Protein AF-A0A2S7SRY9-F1 (afdb_monomer_lite)

Organism: NCBI:txid2077091

Radius of gyration: 30.89 Å; chains: 1; bounding box: 44×40×84 Å

pLDDT: mean 73.99, std 14.42, range [52.66, 94.88]

Structure (mmCIF, N/CA/C/O backbone):
data_AF-A0A2S7SRY9-F1
#
_entry.id   AF-A0A2S7SRY9-F1
#
loop_
_atom_site.group_PDB
_atom_site.id
_atom_site.type_symbol
_atom_site.label_atom_id
_atom_site.label_alt_id
_atom_site.label_comp_id
_atom_site.label_asym_id
_atom_site.label_entity_id
_atom_site.label_seq_id
_atom_site.pdbx_PDB_ins_code
_atom_site.Cartn_x
_atom_site.Cartn_y
_atom_site.Cartn_z
_atom_site.occupancy
_atom_site.B_iso_or_equiv
_atom_site.auth_seq_id
_atom_site.auth_comp_id
_atom_site.auth_asym_id
_atom_site.auth_atom_id
_atom_site.pdbx_PDB_model_num
ATOM 1 N N . MET A 1 1 ? 6.804 -19.502 -47.685 1.00 82.88 1 MET A N 1
ATOM 2 C CA . MET A 1 1 ? 6.368 -18.183 -48.184 1.00 82.88 1 MET A CA 1
ATOM 3 C C . MET A 1 1 ? 5.371 -17.619 -47.194 1.00 82.88 1 MET A C 1
ATOM 5 O O . MET A 1 1 ? 4.563 -18.390 -46.681 1.00 82.88 1 MET A O 1
ATOM 9 N N . LYS A 1 2 ? 5.408 -16.308 -46.934 1.00 87.31 2 LYS A N 1
ATOM 10 C CA . LYS A 1 2 ? 4.458 -15.647 -46.032 1.00 87.31 2 LYS A CA 1
ATOM 11 C C . LYS A 1 2 ? 3.647 -14.586 -46.756 1.00 87.31 2 LYS A C 1
ATOM 13 O O . LYS A 1 2 ? 4.175 -13.801 -47.546 1.00 87.31 2 LYS A O 1
ATOM 18 N N . MET A 1 3 ? 2.359 -14.571 -46.449 1.00 90.31 3 MET A N 1
ATOM 19 C CA . MET A 1 3 ? 1.390 -13.651 -47.020 1.00 90.31 3 MET A CA 1
ATOM 20 C C . MET A 1 3 ? 1.415 -12.322 -46.259 1.00 90.31 3 MET A C 1
ATOM 22 O O . MET A 1 3 ? 1.459 -12.293 -45.028 1.00 90.31 3 MET A O 1
ATOM 26 N N . CYS A 1 4 ? 1.402 -11.207 -46.987 1.00 91.06 4 CYS A N 1
ATOM 27 C CA . CYS A 1 4 ? 1.361 -9.879 -46.386 1.00 91.06 4 CYS A CA 1
ATOM 28 C C . CYS A 1 4 ? -0.021 -9.570 -45.778 1.00 91.06 4 CYS A C 1
ATOM 30 O O . CYS A 1 4 ? -1.007 -9.623 -46.510 1.00 91.06 4 CYS A O 1
ATOM 32 N N . PRO A 1 5 ? -0.127 -9.145 -44.503 1.00 87.06 5 PRO A N 1
ATOM 33 C CA . PRO A 1 5 ? -1.417 -8.814 -43.893 1.00 87.06 5 PRO A CA 1
ATOM 34 C C . PRO A 1 5 ? -2.034 -7.515 -44.437 1.00 87.06 5 PRO A C 1
ATOM 36 O O . PRO A 1 5 ? -3.233 -7.309 -44.302 1.00 87.06 5 PRO A O 1
ATOM 39 N N . GLY A 1 6 ? -1.231 -6.631 -45.046 1.00 89.50 6 GLY A N 1
ATOM 40 C CA . GLY A 1 6 ? -1.708 -5.350 -45.577 1.00 89.50 6 GLY A CA 1
ATOM 41 C C . GLY A 1 6 ? -2.229 -5.418 -47.014 1.00 89.50 6 GLY A C 1
ATOM 42 O O . GLY A 1 6 ? -3.209 -4.761 -47.339 1.00 89.50 6 GLY A O 1
ATOM 43 N N 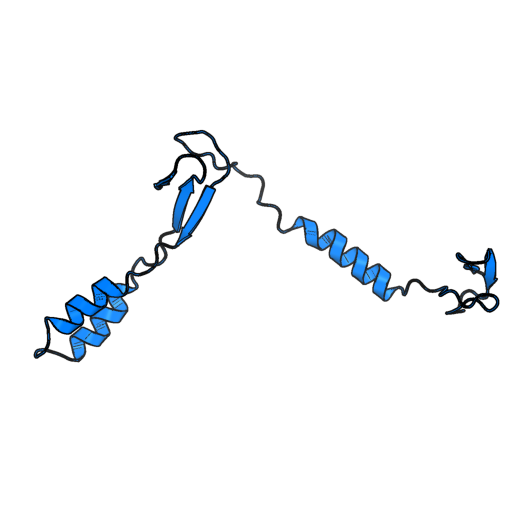. CYS A 1 7 ? -1.574 -6.189 -47.890 1.00 94.19 7 CYS A N 1
ATOM 44 C CA . CYS A 1 7 ? -1.910 -6.243 -49.323 1.00 94.19 7 CYS A CA 1
ATOM 45 C C . CYS A 1 7 ? -2.051 -7.659 -49.890 1.00 94.19 7 CYS A C 1
ATOM 47 O O . CYS A 1 7 ? -2.166 -7.816 -51.101 1.00 94.19 7 CYS A O 1
ATOM 49 N N . MET A 1 8 ? -1.999 -8.688 -49.038 1.00 91.56 8 MET A N 1
ATOM 50 C CA . MET A 1 8 ? -2.217 -10.095 -49.395 1.00 91.56 8 MET A CA 1
ATOM 51 C C . MET A 1 8 ? -1.202 -10.715 -50.367 1.00 91.56 8 MET A C 1
ATOM 53 O O . MET A 1 8 ? -1.353 -11.866 -50.756 1.00 91.56 8 MET A O 1
ATOM 57 N N . LYS A 1 9 ? -0.130 -10.003 -50.728 1.00 93.88 9 LYS A N 1
ATOM 58 C CA . LYS A 1 9 ? 0.905 -10.527 -51.625 1.00 93.88 9 LYS A CA 1
ATOM 59 C C . LYS A 1 9 ? 1.853 -11.499 -50.926 1.00 93.88 9 LYS A C 1
ATOM 61 O O . LYS A 1 9 ? 2.284 -11.250 -49.794 1.00 93.88 9 LYS A O 1
ATOM 66 N N . ASP A 1 10 ? 2.265 -12.530 -51.653 1.00 94.38 10 ASP A N 1
ATOM 67 C CA . ASP A 1 10 ? 3.284 -13.472 -51.204 1.00 94.38 10 ASP A CA 1
ATOM 68 C C . ASP A 1 10 ? 4.673 -12.839 -51.166 1.00 94.38 10 ASP A C 1
ATOM 70 O O . ASP A 1 10 ? 5.097 -12.111 -52.069 1.00 94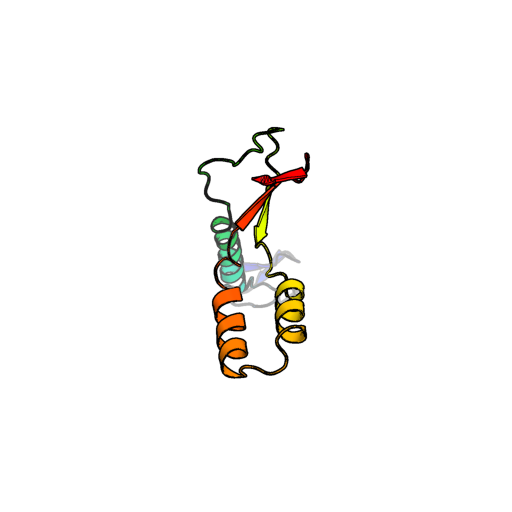.38 10 ASP A O 1
ATOM 74 N N . ASN A 1 11 ? 5.389 -13.116 -50.082 1.00 91.62 11 ASN A N 1
ATOM 75 C CA . ASN A 1 11 ? 6.758 -12.681 -49.860 1.00 91.62 11 ASN A CA 1
ATOM 76 C C . ASN A 1 11 ? 7.610 -13.853 -49.348 1.00 91.62 11 ASN A C 1
ATOM 78 O O . ASN A 1 11 ? 7.100 -14.849 -48.821 1.00 91.62 11 ASN A O 1
ATOM 82 N N . ALA A 1 12 ? 8.931 -13.730 -49.493 1.00 89.62 12 ALA A N 1
ATOM 83 C CA . ALA A 1 12 ? 9.875 -14.694 -48.934 1.00 89.62 12 ALA A CA 1
ATOM 84 C C . ALA A 1 12 ? 9.714 -14.796 -47.406 1.00 89.62 12 ALA A C 1
ATOM 86 O O . ALA A 1 12 ? 9.443 -13.794 -46.741 1.00 89.62 12 ALA A O 1
ATOM 87 N N . ASP A 1 13 ? 9.930 -15.983 -46.832 1.00 84.12 13 ASP A N 1
ATOM 88 C CA . ASP A 1 13 ? 9.779 -16.205 -45.382 1.00 84.12 13 ASP A CA 1
ATOM 89 C C . ASP A 1 13 ? 10.704 -15.304 -44.550 1.00 84.12 13 ASP A C 1
ATOM 91 O O . ASP A 1 13 ? 10.324 -14.812 -43.486 1.00 84.12 13 ASP A O 1
ATOM 95 N N . SER A 1 14 ? 11.884 -14.992 -45.091 1.00 82.75 14 SER A N 1
ATOM 96 C CA . SER A 1 14 ? 12.881 -14.101 -44.493 1.00 82.75 14 SER A CA 1
ATOM 97 C C . SER A 1 14 ? 12.629 -12.604 -44.727 1.00 82.75 14 SER A C 1
ATOM 99 O O . SER A 1 14 ? 13.345 -11.774 -44.164 1.00 82.75 14 SER A O 1
ATOM 101 N N . ALA A 1 15 ? 11.635 -12.216 -45.538 1.00 86.25 15 ALA A N 1
ATOM 102 C CA . ALA A 1 15 ? 11.381 -10.809 -45.849 1.00 86.25 15 ALA A CA 1
ATOM 103 C C . ALA A 1 15 ? 10.910 -10.045 -44.600 1.00 86.25 15 ALA A C 1
ATOM 105 O O . ALA A 1 15 ? 9.923 -10.420 -43.971 1.00 86.25 15 ALA A O 1
ATOM 106 N N . LYS A 1 16 ? 11.590 -8.953 -44.236 1.00 87.94 16 LYS A N 1
ATOM 107 C CA . LYS A 1 16 ? 11.181 -8.098 -43.102 1.00 87.94 16 LYS A CA 1
ATOM 108 C C . LYS A 1 16 ? 10.014 -7.172 -43.451 1.00 87.94 16 LYS A C 1
ATOM 110 O O . LYS A 1 16 ? 9.186 -6.877 -42.597 1.00 87.94 16 LYS A O 1
ATOM 115 N N . PHE A 1 17 ? 9.915 -6.778 -44.719 1.00 91.81 17 PHE A N 1
ATOM 116 C CA . PHE A 1 17 ? 8.875 -5.900 -45.251 1.00 91.81 17 PHE A CA 1
ATOM 117 C C . PHE A 1 17 ? 8.303 -6.467 -46.550 1.00 91.81 17 PHE A C 1
ATOM 119 O O . PHE A 1 17 ? 8.986 -7.193 -47.276 1.00 91.81 17 PHE A O 1
ATOM 126 N N . CYS A 1 18 ? 7.051 -6.127 -46.845 1.00 93.56 18 CYS A N 1
ATOM 127 C CA . CYS A 1 18 ? 6.386 -6.508 -48.079 1.00 93.56 18 CYS A CA 1
ATOM 128 C C . CYS A 1 18 ? 6.987 -5.761 -49.271 1.00 93.56 18 CYS A C 1
ATOM 130 O O . CYS A 1 18 ? 7.018 -4.531 -49.278 1.00 93.56 18 CYS A O 1
ATOM 132 N N . ASN A 1 19 ? 7.362 -6.491 -50.321 1.00 92.81 19 ASN A N 1
ATOM 133 C CA . ASN A 1 19 ? 7.938 -5.913 -51.539 1.00 92.81 19 ASN A CA 1
ATOM 134 C C . ASN A 1 19 ? 6.952 -5.085 -52.388 1.00 92.81 19 ASN A C 1
ATOM 136 O O . ASN A 1 19 ? 7.352 -4.529 -53.405 1.00 92.81 19 ASN A O 1
ATOM 140 N N . SER A 1 20 ? 5.670 -5.038 -52.013 1.00 93.81 20 SER A N 1
ATOM 141 C CA . SER A 1 20 ? 4.619 -4.393 -52.808 1.00 93.81 20 SER A CA 1
ATOM 142 C C . SER A 1 20 ? 3.925 -3.241 -52.103 1.00 93.81 20 SER A C 1
ATOM 144 O O . SER A 1 20 ? 3.544 -2.290 -52.770 1.00 93.81 20 SER A O 1
ATOM 146 N N . CYS A 1 21 ? 3.726 -3.322 -50.786 1.00 94.88 21 CYS A N 1
ATOM 147 C CA . CYS A 1 21 ? 3.078 -2.252 -50.019 1.00 94.88 21 CYS A CA 1
ATOM 148 C C . CYS A 1 21 ? 3.927 -1.723 -48.856 1.00 94.88 21 CYS A C 1
ATOM 150 O O . CYS A 1 21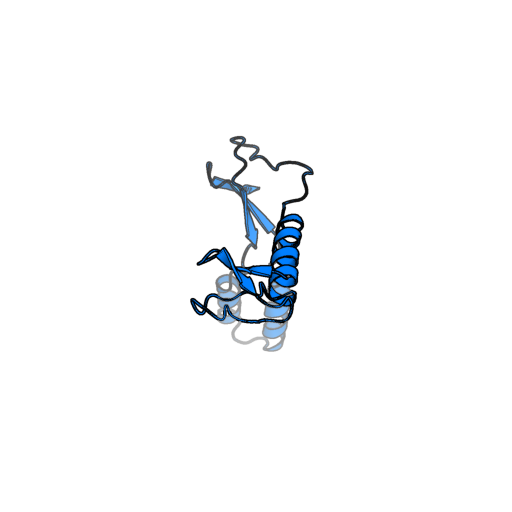 ? 3.499 -0.799 -48.175 1.00 94.88 21 CYS A O 1
ATOM 152 N N . GLY A 1 22 ? 5.095 -2.316 -48.585 1.00 90.44 22 GLY A N 1
ATOM 153 C CA . GLY A 1 22 ? 5.984 -1.882 -47.505 1.00 90.44 22 GLY A CA 1
ATOM 154 C C . GLY A 1 22 ? 5.563 -2.286 -46.086 1.00 90.44 22 GLY A C 1
ATOM 155 O O . GLY A 1 22 ? 6.293 -1.986 -45.147 1.00 90.44 22 GLY A O 1
ATOM 156 N N . ALA A 1 23 ? 4.438 -2.989 -45.896 1.00 90.50 23 ALA A N 1
ATOM 157 C CA . ALA A 1 23 ? 4.014 -3.448 -44.569 1.00 90.50 23 ALA A CA 1
ATOM 158 C C . ALA A 1 23 ? 5.061 -4.372 -43.917 1.00 90.50 23 ALA A C 1
ATOM 160 O O . ALA A 1 23 ? 5.646 -5.223 -44.591 1.00 90.50 23 ALA A O 1
ATOM 161 N N . GLY A 1 24 ? 5.278 -4.226 -42.607 1.00 88.88 24 GLY A N 1
ATOM 162 C CA . GLY A 1 24 ? 6.149 -5.114 -41.832 1.00 88.88 24 GLY A CA 1
ATOM 163 C C . GLY A 1 24 ? 5.610 -6.546 -41.818 1.00 88.88 24 GLY A C 1
ATOM 164 O O . GLY A 1 24 ? 4.443 -6.768 -41.505 1.00 88.88 24 GLY A O 1
ATOM 165 N N . LEU A 1 25 ? 6.450 -7.517 -42.180 1.00 85.94 25 LEU A N 1
ATOM 166 C CA . LEU A 1 25 ? 6.100 -8.944 -42.268 1.00 85.94 25 LEU A CA 1
ATOM 167 C C . LEU A 1 25 ? 6.706 -9.784 -41.142 1.00 85.94 25 LEU A C 1
ATOM 169 O O . LEU A 1 25 ? 6.613 -11.014 -41.152 1.00 85.94 25 LEU A O 1
ATOM 173 N N . THR A 1 26 ? 7.393 -9.144 -40.208 1.00 78.19 26 THR A N 1
ATOM 174 C CA . THR A 1 26 ? 7.923 -9.774 -39.007 1.00 78.19 26 THR A CA 1
ATOM 175 C C . THR A 1 26 ? 7.196 -9.167 -37.822 1.00 78.19 26 THR A C 1
ATOM 177 O O . THR A 1 26 ? 7.393 -7.999 -37.502 1.00 78.19 26 THR A O 1
ATOM 180 N N . VAL A 1 27 ? 6.358 -9.961 -37.159 1.00 65.44 27 VAL A N 1
ATOM 181 C CA . VAL A 1 27 ? 6.259 -9.811 -35.710 1.00 65.44 27 VAL A CA 1
ATOM 182 C C . VAL A 1 27 ? 7.601 -10.304 -35.191 1.00 65.44 27 VAL A C 1
ATOM 184 O O . VAL A 1 27 ? 7.939 -11.468 -35.377 1.00 65.44 27 VAL A O 1
ATOM 187 N N . ASP A 1 28 ? 8.440 -9.399 -34.695 1.00 68.50 28 ASP A N 1
ATOM 188 C CA . ASP A 1 28 ? 9.747 -9.781 -34.174 1.00 68.50 28 ASP A CA 1
ATOM 189 C C . ASP A 1 28 ? 9.541 -10.854 -33.098 1.00 68.50 28 ASP A C 1
ATOM 191 O O . ASP A 1 28 ? 8.822 -10.628 -32.124 1.00 68.50 28 ASP A O 1
ATOM 195 N N . ASP A 1 29 ? 10.168 -12.022 -33.241 1.00 65.81 29 ASP A N 1
ATOM 196 C CA . ASP A 1 29 ? 10.036 -13.130 -32.279 1.00 65.81 29 ASP A CA 1
ATOM 197 C C . ASP A 1 29 ? 10.386 -12.689 -30.844 1.00 65.81 29 ASP A C 1
ATOM 199 O O . ASP A 1 29 ? 9.875 -13.213 -29.853 1.00 65.81 29 ASP A O 1
ATOM 203 N N . LYS A 1 30 ? 11.220 -11.647 -30.736 1.00 65.75 30 LYS A N 1
ATOM 204 C CA . LYS A 1 30 ? 11.555 -10.959 -29.486 1.00 65.75 30 LYS A CA 1
ATOM 205 C C . LYS A 1 30 ? 10.379 -10.169 -28.904 1.00 65.75 30 LYS A C 1
ATOM 207 O O . LYS A 1 30 ? 10.191 -10.199 -27.691 1.00 65.75 30 LYS A O 1
ATOM 212 N N . GLU A 1 31 ? 9.583 -9.501 -29.736 1.00 68.62 31 GLU A N 1
ATOM 213 C CA . GLU A 1 31 ? 8.372 -8.774 -29.331 1.00 68.62 31 GLU A CA 1
ATOM 214 C C . GLU A 1 31 ? 7.269 -9.762 -28.917 1.00 68.62 31 GLU A C 1
ATOM 216 O O . GLU A 1 31 ? 6.642 -9.589 -27.871 1.00 68.62 31 GLU A O 1
ATOM 221 N N . ALA A 1 32 ? 7.115 -10.875 -29.646 1.00 67.56 32 ALA A N 1
ATOM 222 C CA . ALA A 1 32 ? 6.209 -11.964 -29.267 1.00 67.56 32 ALA A CA 1
ATOM 223 C C . ALA A 1 32 ? 6.601 -12.609 -27.919 1.00 67.56 32 ALA A C 1
ATOM 225 O O . ALA A 1 32 ? 5.737 -12.884 -27.080 1.00 67.56 32 ALA A O 1
ATOM 226 N N . ALA A 1 33 ? 7.902 -12.792 -27.663 1.00 68.56 33 ALA A N 1
ATOM 227 C CA . ALA A 1 33 ? 8.411 -13.253 -26.370 1.00 68.56 33 ALA A CA 1
ATOM 228 C C . ALA A 1 33 ? 8.198 -12.218 -25.245 1.00 68.56 33 ALA A C 1
ATOM 230 O O . ALA A 1 33 ? 7.872 -12.588 -24.113 1.00 68.56 33 ALA A O 1
ATOM 231 N N . ARG A 1 34 ? 8.325 -10.918 -25.546 1.00 71.19 34 ARG A N 1
ATOM 232 C CA . ARG A 1 34 ? 8.063 -9.827 -24.592 1.00 71.19 34 ARG A CA 1
ATOM 233 C C . ARG A 1 34 ? 6.585 -9.758 -24.198 1.00 71.19 34 ARG A C 1
ATOM 235 O O . ARG A 1 34 ? 6.290 -9.607 -23.015 1.00 71.19 34 ARG A O 1
ATOM 242 N N . LEU A 1 35 ? 5.675 -9.932 -25.159 1.00 68.88 35 LEU A N 1
ATOM 243 C CA . LEU A 1 35 ? 4.228 -9.960 -24.919 1.00 68.88 35 LEU A CA 1
ATOM 244 C C . LEU A 1 35 ? 3.795 -11.189 -24.105 1.00 68.88 35 LEU A C 1
ATOM 246 O O . LEU A 1 35 ? 2.987 -11.042 -23.190 1.00 68.88 35 LEU A O 1
ATOM 250 N N . LYS A 1 36 ? 4.386 -12.371 -24.342 1.00 69.50 36 LYS A N 1
ATOM 251 C CA . LYS A 1 36 ? 4.163 -13.548 -23.477 1.00 69.50 36 LYS A CA 1
ATOM 252 C C . LYS A 1 36 ? 4.583 -13.288 -22.028 1.00 69.50 36 LYS A C 1
ATOM 254 O O . LYS A 1 36 ? 3.824 -13.583 -21.113 1.00 69.50 36 LYS A O 1
ATOM 259 N N . LYS A 1 37 ? 5.736 -12.645 -21.812 1.00 69.12 37 LYS A N 1
ATOM 260 C CA . LYS A 1 37 ? 6.231 -12.318 -20.463 1.00 69.12 37 LYS A CA 1
ATOM 261 C C . LYS A 1 37 ? 5.279 -11.407 -19.668 1.00 69.12 37 LYS A C 1
ATOM 263 O O . LYS A 1 37 ? 5.190 -11.534 -18.452 1.00 69.12 37 LYS A O 1
ATOM 268 N N . TRP A 1 38 ? 4.569 -10.490 -20.328 1.00 64.06 38 TRP A N 1
ATOM 269 C CA . TRP A 1 38 ? 3.596 -9.599 -19.674 1.00 64.06 38 TRP A CA 1
ATOM 270 C C . TRP A 1 38 ? 2.256 -10.286 -19.384 1.00 64.06 38 TRP A C 1
ATOM 272 O O . TRP A 1 38 ? 1.565 -9.890 -18.446 1.00 64.06 38 TRP A O 1
ATOM 282 N N . ALA A 1 39 ? 1.898 -11.312 -20.162 1.00 66.06 39 ALA A N 1
ATOM 283 C CA . ALA A 1 39 ? 0.731 -12.144 -19.885 1.00 66.06 39 ALA A CA 1
ATOM 284 C C . ALA A 1 39 ? 0.925 -12.973 -18.602 1.00 66.06 39 ALA A C 1
ATOM 286 O O . ALA A 1 39 ? -0.003 -13.058 -17.800 1.00 66.06 39 ALA A O 1
ATOM 287 N N . ASP A 1 40 ? 2.136 -13.492 -18.365 1.00 64.56 40 ASP A N 1
ATOM 288 C CA . ASP A 1 40 ? 2.478 -14.209 -17.127 1.00 64.56 40 ASP A CA 1
ATOM 289 C C . ASP A 1 40 ? 2.619 -13.277 -15.907 1.00 64.56 40 ASP A C 1
ATOM 291 O O . ASP A 1 40 ? 2.179 -13.621 -14.812 1.00 64.56 40 ASP A O 1
ATOM 295 N N . TYR A 1 41 ? 3.156 -12.062 -16.084 1.00 62.25 41 TYR A N 1
ATOM 296 C CA . TYR A 1 41 ? 3.376 -11.097 -14.989 1.00 62.25 41 TYR A CA 1
ATOM 297 C C . TYR A 1 41 ? 2.099 -10.734 -14.205 1.00 62.25 41 TYR A C 1
ATOM 299 O O . TYR A 1 41 ? 2.161 -10.421 -13.019 1.00 62.25 41 TYR A O 1
ATOM 307 N N . LYS A 1 42 ? 0.915 -10.808 -14.824 1.00 56.84 42 LYS A N 1
ATOM 308 C CA . LYS A 1 42 ? -0.347 -10.401 -14.185 1.00 56.84 42 LYS A CA 1
ATOM 309 C C . LYS A 1 42 ? -0.881 -11.382 -13.127 1.00 56.84 42 LYS A C 1
ATOM 311 O O . LYS A 1 42 ? -1.920 -11.093 -12.535 1.00 56.84 42 LYS A O 1
ATOM 316 N N . ASN A 1 43 ? -0.225 -12.524 -12.909 1.00 57.91 43 ASN A N 1
ATOM 317 C CA . ASN A 1 43 ? -0.735 -13.597 -12.048 1.00 57.91 43 ASN A CA 1
ATOM 318 C C . ASN A 1 43 ? -0.144 -13.615 -10.623 1.00 57.91 43 ASN A C 1
ATOM 320 O O . ASN A 1 43 ? -0.722 -14.246 -9.745 1.00 57.91 43 ASN A O 1
ATOM 324 N N . GLU A 1 44 ? 0.966 -12.914 -10.361 1.00 57.38 44 GLU A N 1
ATOM 325 C CA . GLU A 1 44 ? 1.676 -13.009 -9.067 1.00 57.38 44 GLU A CA 1
ATOM 326 C C . GLU A 1 44 ? 1.322 -11.880 -8.077 1.00 57.38 44 GLU A C 1
ATOM 328 O O . GLU A 1 44 ? 1.421 -12.060 -6.867 1.00 57.38 44 GLU A O 1
ATOM 333 N N . ASP A 1 45 ? 0.803 -10.750 -8.576 1.00 57.31 45 ASP A N 1
ATOM 334 C CA . ASP A 1 45 ? 0.315 -9.618 -7.766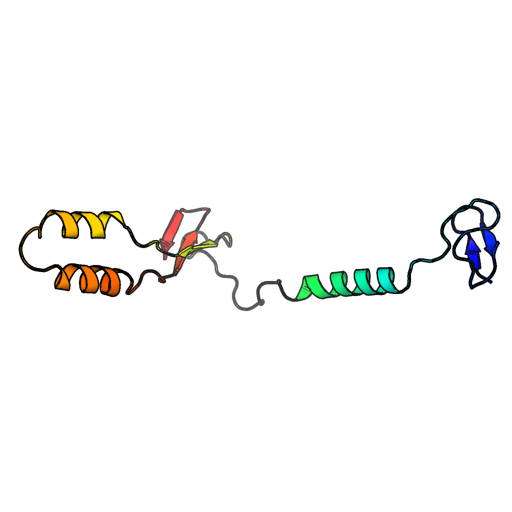 1.00 57.31 45 ASP A CA 1
ATOM 335 C C . ASP A 1 45 ? -1.175 -9.741 -7.373 1.00 57.31 45 ASP A C 1
ATOM 337 O O . ASP A 1 45 ? -1.788 -8.788 -6.879 1.00 57.31 45 ASP A O 1
ATOM 341 N N . GLN A 1 46 ? -1.800 -10.906 -7.585 1.00 55.75 46 GLN A N 1
ATOM 342 C CA . GLN A 1 46 ? -3.145 -11.155 -7.069 1.00 55.75 46 GLN A CA 1
ATOM 343 C C . GLN A 1 46 ? -3.063 -11.486 -5.569 1.00 55.75 46 GLN A C 1
ATOM 345 O O . GLN A 1 46 ? -2.335 -12.404 -5.186 1.00 55.75 46 GLN A O 1
ATOM 350 N N . PRO A 1 47 ? -3.791 -10.765 -4.692 1.00 55.47 47 PRO A N 1
ATOM 351 C CA . PRO A 1 47 ? -3.793 -11.046 -3.263 1.00 55.47 47 PRO A CA 1
ATOM 352 C C . PRO A 1 47 ? -4.200 -12.502 -3.038 1.00 55.47 47 PRO A C 1
ATOM 354 O O . PRO A 1 47 ? -5.279 -12.923 -3.452 1.00 55.47 47 PRO A O 1
ATOM 357 N N . VAL A 1 48 ? -3.308 -13.261 -2.397 1.00 57.12 48 VAL A N 1
ATOM 358 C CA . VAL A 1 48 ? -3.471 -14.685 -2.096 1.00 57.12 48 VAL A CA 1
ATOM 359 C C . VAL A 1 48 ? -4.860 -14.905 -1.497 1.00 57.12 48 VAL A C 1
ATOM 361 O O . VAL A 1 48 ? -5.178 -14.366 -0.435 1.00 57.12 48 VAL A O 1
ATOM 364 N N . VAL A 1 49 ? -5.708 -15.649 -2.211 1.00 56.00 49 VAL A N 1
ATOM 365 C CA . VAL A 1 49 ? -7.089 -15.959 -1.824 1.00 56.00 49 VAL A CA 1
ATOM 366 C C . VAL A 1 49 ? -7.054 -16.816 -0.559 1.00 56.00 49 VAL A C 1
ATOM 368 O O . VAL A 1 49 ? -7.010 -18.041 -0.596 1.00 56.00 49 VAL A O 1
ATOM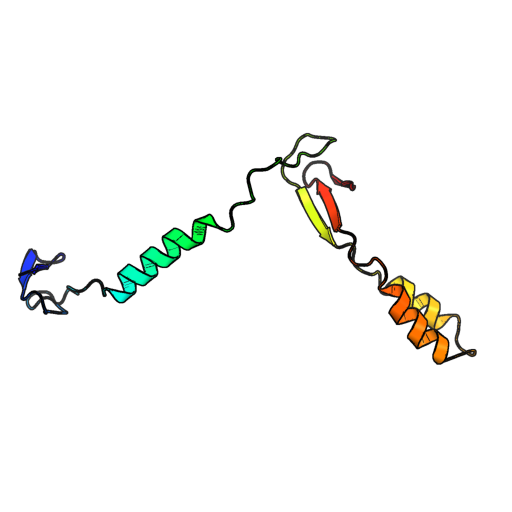 371 N N . GLY A 1 50 ? -7.007 -16.152 0.590 1.00 63.03 50 GLY A N 1
ATOM 372 C CA . GLY A 1 50 ? -6.848 -16.779 1.893 1.00 63.03 50 GLY A CA 1
ATOM 373 C C . GLY A 1 50 ? -7.310 -15.830 2.989 1.00 63.03 50 GLY A C 1
ATOM 374 O O . GLY A 1 50 ? -6.494 -15.198 3.649 1.00 63.03 50 GLY A O 1
ATOM 375 N N . LYS A 1 51 ? -8.636 -15.763 3.169 1.00 59.75 51 LYS A N 1
ATOM 376 C CA . LYS A 1 51 ? -9.420 -14.838 4.016 1.00 59.75 51 LYS A CA 1
ATOM 377 C C . LYS A 1 51 ? -9.509 -13.406 3.483 1.00 59.75 51 LYS A C 1
ATOM 379 O O . LYS A 1 51 ? -8.679 -12.553 3.784 1.00 59.75 51 LYS A O 1
ATOM 384 N N . VAL A 1 52 ? -10.612 -13.129 2.784 1.00 75.62 52 VAL A N 1
ATOM 385 C CA . VAL A 1 52 ? -11.108 -11.764 2.576 1.00 75.62 52 VAL A CA 1
ATOM 386 C C . VAL A 1 52 ? -11.277 -11.115 3.949 1.00 75.62 52 VAL A C 1
ATOM 388 O O . VAL A 1 52 ? -12.039 -11.593 4.791 1.00 75.62 52 VAL A O 1
ATOM 391 N N . VAL A 1 53 ? -10.505 -10.065 4.212 1.00 78.62 53 VAL A N 1
ATOM 392 C CA . VAL A 1 53 ? -10.587 -9.327 5.470 1.00 78.62 53 VAL A CA 1
ATOM 393 C C . VAL A 1 53 ? -11.779 -8.386 5.348 1.00 78.62 53 VAL A C 1
ATOM 395 O O . VAL A 1 53 ? -11.791 -7.509 4.489 1.00 78.62 53 VAL A O 1
ATOM 398 N N . THR A 1 54 ? -12.786 -8.563 6.195 1.00 89.88 54 THR A N 1
ATOM 399 C CA . THR A 1 54 ? -13.967 -7.697 6.230 1.00 89.88 54 THR A CA 1
ATOM 400 C C . THR A 1 54 ? -13.921 -6.792 7.451 1.00 89.88 54 THR A C 1
ATOM 402 O O . THR A 1 54 ? -13.345 -7.116 8.495 1.00 89.88 54 THR A O 1
ATOM 405 N N . CYS A 1 55 ? -14.504 -5.602 7.327 1.00 91.62 55 CYS A N 1
ATOM 406 C CA . CYS A 1 55 ? -14.645 -4.720 8.473 1.00 91.62 55 CYS A CA 1
ATOM 407 C C . CYS A 1 55 ? -15.618 -5.339 9.501 1.00 91.62 55 CYS A C 1
ATOM 409 O O . CYS A 1 55 ? -16.777 -5.560 9.153 1.00 91.62 55 CYS A O 1
ATOM 411 N N . PRO A 1 56 ? -15.239 -5.504 10.783 1.00 89.88 56 PRO A N 1
ATOM 412 C CA . PRO A 1 56 ? -16.120 -6.100 11.796 1.00 89.88 56 PRO A CA 1
ATOM 413 C C . PRO A 1 56 ? -17.342 -5.230 12.135 1.00 89.88 56 PRO A C 1
ATOM 415 O O . PRO A 1 56 ? -18.279 -5.706 12.763 1.00 89.88 56 PRO A O 1
ATOM 418 N N . LYS A 1 57 ? -17.339 -3.949 11.734 1.00 91.62 57 LYS A N 1
ATOM 419 C CA . LYS A 1 57 ? -18.447 -3.016 11.976 1.00 91.62 57 LYS A CA 1
ATOM 420 C C . LYS A 1 57 ? -19.453 -2.950 10.823 1.00 91.62 57 LYS A C 1
ATOM 422 O O . LYS A 1 57 ? -20.629 -2.736 11.072 1.00 91.62 57 LYS A O 1
ATOM 427 N N . CYS A 1 58 ? -18.996 -3.052 9.574 1.00 91.62 58 CYS A N 1
ATOM 428 C CA . CYS A 1 58 ? -19.844 -2.789 8.397 1.00 91.62 58 CYS A CA 1
ATOM 429 C C . CYS A 1 58 ? -19.722 -3.822 7.272 1.00 91.62 58 CYS A C 1
ATOM 431 O O . CYS A 1 58 ? -20.372 -3.670 6.247 1.00 91.62 58 CYS A O 1
ATOM 433 N N . GLY A 1 59 ? -18.868 -4.835 7.416 1.00 88.31 59 GLY A N 1
ATOM 434 C CA . GLY A 1 59 ? -18.684 -5.888 6.417 1.00 88.31 59 GLY A CA 1
ATOM 435 C C . GLY A 1 59 ? -17.915 -5.484 5.156 1.00 88.31 59 GLY A C 1
ATOM 436 O O . GLY A 1 59 ? -17.529 -6.365 4.402 1.00 88.31 59 GLY A O 1
ATOM 437 N N . SER A 1 60 ? -17.628 -4.196 4.925 1.00 88.62 60 SER A N 1
ATOM 438 C CA . SER A 1 60 ? -16.939 -3.754 3.704 1.00 88.62 60 SER A CA 1
ATOM 439 C C . SER A 1 60 ? -15.528 -4.340 3.567 1.00 88.62 60 SER A C 1
ATOM 441 O O . SER A 1 60 ? -14.780 -4.380 4.551 1.00 88.62 60 SER A O 1
ATOM 443 N N . GLU A 1 61 ? -15.132 -4.651 2.334 1.00 87.75 61 GLU A N 1
ATOM 444 C CA . GLU A 1 61 ? -13.798 -5.161 1.968 1.00 87.75 61 GLU A CA 1
ATOM 445 C C . GLU A 1 61 ? -12.765 -4.044 1.725 1.00 87.75 61 GLU A C 1
ATOM 447 O O . GLU A 1 61 ? -11.562 -4.286 1.655 1.00 87.75 61 GLU A O 1
ATOM 452 N N . SER A 1 62 ? -13.206 -2.785 1.642 1.00 83.31 62 SER A N 1
ATOM 453 C CA . SER A 1 62 ? -12.328 -1.628 1.443 1.00 83.31 62 SER A CA 1
ATOM 454 C C . SER A 1 62 ? -11.592 -1.255 2.739 1.00 83.31 62 SER A C 1
ATOM 456 O O . SER A 1 62 ? -12.019 -0.376 3.506 1.00 83.31 62 SER A O 1
ATOM 458 N N . ILE A 1 63 ? -10.486 -1.951 2.997 1.00 88.00 63 ILE A N 1
ATOM 459 C CA . ILE A 1 63 ? -9.626 -1.766 4.167 1.00 88.00 63 ILE A CA 1
ATOM 460 C C . ILE A 1 63 ? -8.310 -1.135 3.728 1.00 88.00 63 ILE A C 1
ATOM 462 O O . ILE A 1 63 ? -7.579 -1.691 2.914 1.00 88.00 63 ILE A O 1
ATOM 466 N N . HIS A 1 64 ? -7.975 0.008 4.320 1.00 88.19 64 HIS A N 1
ATOM 467 C CA . HIS A 1 64 ? -6.685 0.650 4.120 1.00 88.19 64 HIS A CA 1
ATOM 468 C C . HIS A 1 64 ? -5.748 0.301 5.281 1.00 88.19 64 HIS A C 1
ATOM 470 O O . HIS A 1 64 ? -5.999 0.661 6.439 1.00 88.19 64 HIS A O 1
ATOM 476 N N . ALA A 1 65 ? -4.655 -0.397 4.978 1.00 85.38 65 ALA A N 1
ATOM 477 C CA . ALA A 1 65 ? -3.566 -0.619 5.919 1.00 85.38 65 ALA A CA 1
ATOM 478 C C . ALA A 1 65 ? -2.594 0.564 5.852 1.00 85.38 65 ALA A C 1
ATOM 480 O O . ALA A 1 65 ? -2.126 0.934 4.780 1.00 85.38 65 ALA A O 1
ATOM 481 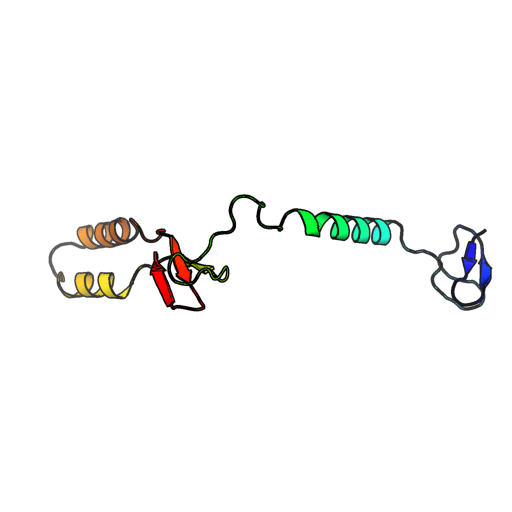N N . TYR A 1 66 ? -2.288 1.176 6.993 1.00 83.12 66 TYR A N 1
ATOM 482 C CA . TYR A 1 66 ? -1.304 2.254 7.064 1.00 83.12 66 TYR A CA 1
ATOM 483 C C . TYR A 1 66 ? -0.368 2.051 8.252 1.00 83.12 66 TYR A C 1
ATOM 485 O O . TYR A 1 66 ? -0.747 1.506 9.295 1.00 83.12 66 TYR A O 1
ATOM 493 N N . LYS A 1 67 ? 0.882 2.490 8.104 1.00 76.25 67 LYS A N 1
ATOM 494 C CA . LYS A 1 67 ? 1.832 2.512 9.217 1.00 76.25 67 LYS A CA 1
ATOM 495 C C . LYS A 1 67 ? 1.532 3.708 10.111 1.00 76.25 67 LYS A C 1
ATOM 497 O O . LYS A 1 67 ? 1.334 4.823 9.629 1.00 76.25 67 LYS A O 1
ATOM 502 N N . LYS A 1 68 ? 1.519 3.497 11.428 1.00 70.12 68 LYS A N 1
ATOM 503 C CA . LYS A 1 68 ? 1.461 4.606 12.384 1.00 70.12 68 LYS A CA 1
ATOM 504 C C . LYS A 1 68 ? 2.800 5.355 12.348 1.00 70.12 68 LYS A C 1
ATOM 506 O O . LYS A 1 68 ? 3.766 4.890 12.940 1.00 70.12 68 LYS A O 1
ATOM 511 N N . GLY A 1 69 ? 2.847 6.504 11.675 1.00 64.81 69 GLY A N 1
ATOM 512 C CA . GLY A 1 69 ? 4.042 7.351 11.631 1.00 64.81 69 GLY A CA 1
ATOM 513 C C . GLY A 1 69 ? 4.528 7.763 13.028 1.00 64.81 69 GLY A C 1
ATOM 514 O O . GLY A 1 69 ? 3.726 7.976 13.944 1.00 64.81 69 GLY A O 1
ATOM 515 N N . TYR A 1 70 ? 5.849 7.868 13.191 1.00 62.25 70 TYR A N 1
ATOM 516 C CA . TYR A 1 70 ? 6.471 8.476 14.366 1.00 62.25 70 TYR A CA 1
ATOM 517 C C . TYR A 1 70 ? 6.098 9.961 14.405 1.00 62.25 70 TYR A C 1
ATOM 519 O O . TYR A 1 70 ? 6.365 10.710 13.467 1.00 62.25 70 TYR A O 1
ATOM 527 N N . SER A 1 71 ? 5.442 10.392 15.483 1.00 64.44 71 SER A N 1
ATOM 528 C CA . SER A 1 71 ? 5.110 11.802 15.675 1.00 64.44 71 SER A CA 1
ATOM 529 C C . SER A 1 71 ? 6.373 12.543 16.096 1.00 64.44 71 SER A C 1
ATOM 531 O O . SER A 1 71 ? 6.637 12.665 17.293 1.00 64.44 71 SER A O 1
ATOM 533 N N . ALA A 1 72 ? 7.123 13.062 15.121 1.00 57.94 72 ALA A N 1
ATOM 534 C CA . ALA A 1 72 ? 8.323 13.873 15.345 1.00 57.94 72 ALA A CA 1
ATOM 535 C C . ALA A 1 72 ? 8.089 15.006 16.369 1.00 57.94 72 ALA A C 1
ATOM 537 O O . ALA A 1 72 ? 8.962 15.301 17.180 1.00 57.94 72 ALA A O 1
ATOM 538 N N . GLY A 1 73 ? 6.865 15.547 16.438 1.00 60.84 73 GLY A N 1
ATOM 539 C CA . GLY A 1 73 ? 6.481 16.570 17.416 1.00 60.84 73 GLY A CA 1
ATOM 540 C C . GLY A 1 73 ? 6.593 16.154 18.892 1.00 60.84 73 GLY A C 1
ATOM 541 O O . GLY A 1 73 ? 6.822 17.012 19.739 1.00 60.84 73 GLY A O 1
ATOM 542 N N . LYS A 1 74 ? 6.500 14.856 19.228 1.00 60.97 74 LYS A N 1
ATOM 543 C CA . LYS A 1 74 ? 6.684 14.389 20.619 1.00 60.97 74 LYS A CA 1
ATOM 544 C C . LYS A 1 74 ? 8.158 14.252 21.011 1.00 60.97 74 LYS A C 1
ATOM 546 O O . LYS A 1 74 ? 8.458 14.274 22.198 1.00 60.97 74 LYS A O 1
ATOM 551 N N . GLY A 1 75 ? 9.060 14.149 20.032 1.00 55.28 75 GLY A N 1
ATOM 552 C CA . GLY A 1 75 ? 10.506 14.158 20.266 1.00 55.28 75 GLY A CA 1
ATOM 553 C C . GLY A 1 75 ? 11.049 15.567 20.514 1.00 55.28 75 GLY A C 1
ATOM 554 O O . GLY A 1 75 ? 11.888 15.759 21.388 1.00 55.28 75 GLY A O 1
ATOM 555 N N . CYS A 1 76 ? 10.522 16.574 19.809 1.00 61.59 76 CYS A N 1
ATOM 556 C CA . CYS A 1 76 ? 11.025 17.947 19.915 1.00 61.59 76 CYS A CA 1
ATOM 557 C C . CYS A 1 76 ? 10.689 18.629 21.252 1.00 61.59 76 CYS A C 1
ATOM 559 O O . CYS A 1 76 ? 11.504 19.398 21.753 1.00 61.59 76 CYS A O 1
ATOM 561 N N . LEU A 1 77 ? 9.540 18.325 21.873 1.00 55.72 77 LEU A N 1
ATOM 562 C CA . LEU A 1 77 ? 9.190 18.908 23.179 1.00 55.72 77 LEU A CA 1
ATOM 563 C C . LEU A 1 77 ? 10.126 18.420 24.300 1.00 55.72 77 LEU A C 1
ATOM 565 O O . LEU A 1 77 ? 10.479 19.187 25.191 1.00 55.72 77 LEU A O 1
ATOM 569 N N . MET A 1 78 ? 10.586 17.168 24.214 1.00 52.66 78 MET A N 1
ATOM 570 C CA . MET A 1 78 ? 11.549 16.601 25.165 1.00 52.66 78 MET A CA 1
ATOM 571 C C . MET A 1 78 ? 12.968 17.148 24.953 1.00 52.66 78 MET A C 1
ATOM 573 O O . MET A 1 78 ? 13.725 17.256 25.912 1.00 52.66 78 MET A O 1
ATOM 577 N N . ALA A 1 79 ? 13.314 17.553 23.725 1.00 56.53 79 ALA A N 1
ATOM 578 C CA . ALA A 1 79 ? 14.590 18.201 23.419 1.00 56.53 79 ALA A CA 1
ATOM 579 C C . ALA A 1 79 ? 14.659 19.660 23.913 1.00 56.53 79 ALA A C 1
ATOM 581 O O . ALA A 1 79 ? 15.739 20.134 24.252 1.00 56.53 79 ALA A O 1
ATOM 582 N N . LEU A 1 80 ? 13.520 20.363 23.981 1.00 56.75 80 LEU A N 1
ATOM 583 C CA . LEU A 1 80 ? 13.471 21.773 24.389 1.00 56.75 80 LEU A CA 1
ATOM 584 C C . LEU A 1 80 ? 13.430 21.966 25.919 1.00 56.75 80 LEU A C 1
ATOM 586 O O . LEU A 1 80 ? 13.921 22.971 26.418 1.00 56.75 80 LEU A O 1
ATOM 590 N N . LEU A 1 81 ? 12.858 21.024 26.679 1.00 57.50 81 LEU A N 1
ATOM 591 C CA . LEU A 1 81 ? 12.701 21.145 28.142 1.00 57.50 81 LEU A CA 1
ATOM 592 C C . LEU A 1 81 ? 13.906 20.641 28.965 1.00 57.50 81 LEU A C 1
ATOM 594 O O . LEU A 1 81 ? 14.001 20.953 30.147 1.00 57.50 81 LEU A O 1
ATOM 598 N N . MET A 1 82 ? 14.838 19.887 28.371 1.00 56.16 82 MET A N 1
ATOM 599 C CA . MET A 1 82 ? 15.988 19.269 29.064 1.00 56.16 82 MET A CA 1
ATOM 600 C C . MET A 1 82 ? 17.327 19.908 28.645 1.00 56.16 82 MET A C 1
ATOM 602 O O . MET A 1 82 ? 18.296 19.221 28.327 1.00 56.16 82 MET A O 1
ATOM 606 N N . LEU A 1 83 ? 17.369 21.241 28.608 1.00 55.38 83 LEU A N 1
ATOM 607 C CA . LEU A 1 83 ? 18.453 22.023 28.002 1.00 55.38 83 LEU A CA 1
ATOM 608 C C . LEU A 1 83 ? 19.740 22.259 28.833 1.00 55.38 83 LEU A C 1
ATOM 610 O O . LEU A 1 83 ? 20.554 23.059 28.376 1.00 55.38 83 LEU A O 1
ATOM 614 N N . PRO A 1 84 ? 20.019 21.580 29.973 1.00 59.47 84 PRO A N 1
ATOM 615 C CA . PRO A 1 84 ? 21.419 21.580 30.425 1.00 59.47 84 PRO A CA 1
ATOM 616 C C . PRO A 1 84 ? 22.090 20.241 30.778 1.00 59.47 84 PRO A C 1
ATOM 618 O O . PRO A 1 84 ? 23.298 20.274 30.987 1.00 59.47 84 PRO A O 1
ATOM 621 N N . PHE A 1 85 ? 21.423 19.074 30.844 1.00 55.38 85 PHE A N 1
ATOM 622 C CA . PHE A 1 85 ? 22.022 17.929 31.578 1.00 55.38 85 PHE A CA 1
ATOM 623 C C . PHE A 1 85 ? 22.499 16.677 30.822 1.00 55.38 85 PHE A C 1
ATOM 625 O O . PHE A 1 85 ? 23.032 15.792 31.476 1.00 55.38 85 PHE A O 1
ATOM 632 N N . SER A 1 86 ? 22.400 16.544 29.495 1.00 55.00 86 SER A N 1
ATOM 633 C CA . SER A 1 86 ? 23.382 15.734 28.735 1.00 55.00 86 SER A CA 1
ATOM 634 C C . SER A 1 86 ? 23.048 15.628 27.250 1.00 55.00 86 SER A C 1
ATOM 636 O O . SER A 1 86 ? 22.004 15.121 26.845 1.00 55.00 86 SER A O 1
ATOM 638 N N . VAL A 1 87 ? 24.041 15.953 26.426 1.00 57.53 87 VAL A N 1
ATOM 639 C CA . VAL A 1 87 ? 24.125 15.567 25.006 1.00 57.53 87 VAL A CA 1
ATOM 640 C C . VAL A 1 87 ? 24.006 14.035 24.832 1.00 57.53 87 VAL A C 1
ATOM 642 O O . VAL A 1 87 ? 23.552 13.549 23.802 1.00 57.53 87 VAL A O 1
ATOM 645 N N . ILE A 1 88 ? 24.334 13.264 25.877 1.00 59.41 88 ILE A N 1
ATOM 646 C CA . ILE A 1 88 ? 24.245 11.797 25.929 1.00 59.41 88 ILE A CA 1
ATOM 647 C C . ILE A 1 88 ? 22.782 11.312 25.897 1.00 59.41 88 ILE A C 1
ATOM 649 O O . ILE A 1 88 ? 22.471 10.384 25.152 1.00 59.41 88 ILE A O 1
ATOM 653 N N . MET A 1 89 ? 21.850 11.955 26.616 1.00 54.09 89 MET A N 1
ATOM 654 C CA . MET A 1 89 ? 20.422 11.582 26.583 1.00 54.09 89 MET A CA 1
ATOM 655 C C . MET A 1 89 ? 19.722 11.949 25.267 1.00 54.09 89 MET A C 1
ATOM 657 O O . MET A 1 89 ? 18.696 11.356 24.930 1.00 54.09 89 MET A O 1
ATOM 661 N N . TRP A 1 90 ? 20.291 12.868 24.481 1.00 57.91 90 TRP A N 1
ATOM 662 C CA . TRP A 1 90 ? 19.766 13.235 23.164 1.00 57.91 90 TRP A CA 1
ATOM 663 C C . TRP A 1 90 ? 19.916 12.096 22.141 1.00 57.91 90 TRP A C 1
ATOM 665 O O . TRP A 1 90 ? 18.975 11.787 21.408 1.00 57.91 90 TRP A O 1
ATOM 675 N N . VAL A 1 91 ? 21.059 11.400 22.156 1.00 61.81 91 VAL A N 1
ATOM 676 C CA . VAL A 1 91 ? 21.317 10.243 21.278 1.00 61.81 91 VAL A CA 1
ATOM 677 C C . VAL A 1 91 ? 20.417 9.060 21.648 1.00 61.81 91 VAL A C 1
ATOM 679 O O . VAL A 1 91 ? 19.811 8.439 20.772 1.00 61.81 91 VAL A O 1
ATOM 682 N N . PHE A 1 92 ? 20.259 8.775 22.944 1.00 61.97 92 PHE A N 1
ATOM 683 C CA . PHE A 1 92 ? 19.385 7.689 23.397 1.00 61.97 92 PHE A CA 1
ATOM 684 C C . PHE A 1 92 ? 17.900 7.978 23.141 1.00 61.97 92 PHE A C 1
ATOM 686 O O . PHE A 1 92 ? 17.173 7.081 22.708 1.00 61.97 92 PHE A O 1
ATOM 693 N N . GLY A 1 93 ? 17.444 9.220 23.329 1.00 61.09 93 GLY A N 1
ATOM 694 C CA . GLY A 1 93 ? 16.053 9.608 23.079 1.00 61.09 93 GLY A CA 1
ATOM 695 C C . GLY A 1 93 ? 15.605 9.387 21.628 1.00 61.09 93 GLY A C 1
ATOM 696 O O . GLY A 1 93 ? 14.479 8.942 21.394 1.00 61.09 93 GLY A O 1
ATOM 697 N N . LEU A 1 94 ? 16.493 9.618 20.653 1.00 60.47 94 LEU A N 1
ATOM 698 C CA . LEU A 1 94 ? 16.208 9.370 19.236 1.00 60.47 94 LEU A CA 1
ATOM 699 C C . LEU A 1 94 ? 16.090 7.867 18.928 1.00 60.47 94 LEU A C 1
ATOM 701 O O . LEU A 1 94 ? 15.169 7.448 18.224 1.00 60.47 94 LEU A O 1
ATOM 705 N N . LEU A 1 95 ? 16.995 7.054 19.480 1.00 61.22 95 LEU A N 1
ATOM 706 C CA . LEU A 1 95 ? 17.037 5.612 19.219 1.00 61.22 95 LEU A CA 1
ATOM 707 C C . LEU A 1 95 ? 15.853 4.874 19.861 1.00 61.22 95 LEU A C 1
ATOM 709 O O . LEU A 1 95 ? 15.225 4.038 19.210 1.00 61.22 95 LEU A O 1
ATOM 713 N N . PHE A 1 96 ? 15.479 5.220 21.097 1.00 60.12 96 PHE A N 1
ATOM 714 C CA . PHE A 1 96 ? 14.311 4.618 21.754 1.00 60.12 96 PHE A CA 1
ATOM 715 C C . PHE A 1 96 ? 12.974 5.117 21.185 1.00 60.12 96 PHE A C 1
ATOM 717 O O . PHE A 1 96 ? 11.984 4.384 21.223 1.00 60.12 96 PHE A O 1
ATOM 724 N N . GLY A 1 97 ? 12.926 6.314 20.592 1.00 56.59 97 GLY A N 1
ATOM 725 C CA . GLY A 1 97 ? 11.721 6.840 19.940 1.00 56.59 97 GLY A CA 1
ATOM 726 C C . GLY A 1 97 ? 11.255 6.024 18.724 1.00 56.59 97 GLY A C 1
ATOM 727 O O . GLY A 1 97 ? 10.063 6.010 18.408 1.00 56.59 97 GLY A O 1
ATOM 728 N N . ALA A 1 98 ? 12.165 5.297 18.067 1.00 58.09 98 ALA A N 1
ATOM 729 C CA . ALA A 1 98 ? 11.854 4.459 16.906 1.00 58.09 98 ALA A CA 1
ATOM 730 C C . ALA A 1 98 ? 11.207 3.107 17.272 1.00 58.09 98 ALA A C 1
ATOM 732 O O . ALA A 1 98 ? 10.655 2.421 16.399 1.00 58.09 98 ALA A O 1
ATOM 733 N N . VAL A 1 99 ? 11.225 2.719 18.552 1.00 61.53 99 VAL A N 1
ATOM 734 C CA . VAL A 1 99 ? 10.670 1.443 19.016 1.00 61.53 99 VAL A CA 1
ATOM 735 C C . VAL A 1 99 ? 9.140 1.483 18.910 1.00 61.53 99 VAL A C 1
ATOM 737 O O . VAL A 1 99 ? 8.434 2.059 19.733 1.00 61.53 99 VAL A O 1
ATOM 740 N N . GLY A 1 100 ? 8.602 0.861 17.856 1.00 61.69 100 GLY A N 1
ATOM 741 C CA . GLY A 1 100 ? 7.157 0.707 17.640 1.00 61.69 100 GLY A CA 1
ATOM 742 C C . GLY A 1 100 ? 6.542 1.565 16.528 1.00 61.69 100 GLY A C 1
ATOM 743 O O . GLY A 1 100 ? 5.329 1.480 16.320 1.00 61.69 100 GLY A O 1
ATOM 744 N N . ALA A 1 101 ? 7.342 2.315 15.760 1.00 61.22 101 ALA A N 1
ATOM 745 C CA . ALA A 1 101 ? 6.880 3.073 14.582 1.00 61.22 101 ALA A CA 1
ATOM 746 C C . ALA A 1 101 ? 6.365 2.182 13.424 1.00 61.22 101 ALA A C 1
ATOM 748 O O . ALA A 1 101 ? 5.775 2.662 12.461 1.00 61.22 101 ALA A O 1
ATOM 749 N N . ASN A 1 102 ? 6.550 0.863 13.526 1.00 63.91 102 ASN A N 1
ATOM 750 C CA . ASN A 1 102 ? 6.143 -0.109 12.511 1.00 63.91 102 ASN A CA 1
ATOM 751 C C . ASN A 1 102 ? 4.809 -0.815 12.801 1.00 63.91 102 ASN A C 1
ATOM 753 O O . ASN A 1 102 ? 4.468 -1.765 12.099 1.00 63.91 102 ASN A O 1
ATOM 757 N N . LYS A 1 103 ? 4.024 -0.378 13.798 1.00 73.25 103 LYS A N 1
ATOM 758 C CA . LYS A 1 103 ? 2.691 -0.966 14.017 1.00 73.25 103 LYS A CA 1
ATOM 759 C C . LYS A 1 103 ? 1.763 -0.599 12.851 1.00 73.25 103 LYS A C 1
ATOM 761 O O . LYS A 1 103 ? 1.424 0.573 12.660 1.00 73.25 103 LYS A O 1
ATOM 766 N N . ILE A 1 104 ? 1.367 -1.612 12.084 1.00 81.00 104 ILE A N 1
ATOM 767 C CA . ILE A 1 104 ? 0.370 -1.506 11.017 1.00 81.00 104 ILE A CA 1
ATOM 768 C C . ILE A 1 104 ? -1.000 -1.365 11.680 1.00 81.00 104 ILE A C 1
ATOM 770 O O . ILE A 1 104 ? -1.377 -2.197 12.505 1.00 81.00 104 ILE A O 1
ATOM 774 N N . LYS A 1 105 ? -1.734 -0.310 11.333 1.00 85.50 105 LYS A N 1
ATOM 775 C CA . LYS A 1 105 ? -3.141 -0.139 11.701 1.00 85.50 105 LYS A CA 1
ATOM 776 C C . LYS A 1 105 ? -4.007 -0.359 10.473 1.00 85.50 105 LYS A C 1
ATOM 778 O O . LYS A 1 105 ? -3.631 0.054 9.372 1.00 85.50 105 LYS A O 1
ATOM 783 N N . ARG A 1 106 ? -5.172 -0.976 10.657 1.00 87.94 106 ARG A N 1
ATOM 784 C CA . ARG A 1 106 ? -6.179 -1.090 9.600 1.00 87.94 106 ARG A CA 1
ATOM 785 C C . ARG A 1 106 ? -7.290 -0.092 9.869 1.00 87.94 106 ARG A C 1
ATOM 787 O O . ARG A 1 106 ? -7.757 0.042 10.999 1.00 87.94 106 ARG A O 1
ATOM 794 N N . LYS A 1 107 ? -7.705 0.622 8.827 1.00 92.25 107 LYS A N 1
ATOM 795 C CA . LYS A 1 107 ? -8.872 1.503 8.853 1.00 92.25 107 LYS A CA 1
ATOM 796 C C . LYS A 1 107 ? -9.833 1.088 7.753 1.00 92.25 107 LYS A C 1
ATOM 798 O O . LYS A 1 107 ? -9.429 0.891 6.611 1.00 92.25 107 LYS A O 1
ATOM 803 N N . CYS A 1 108 ? -11.108 0.982 8.090 1.00 93.31 108 CYS A N 1
ATOM 804 C CA . CYS A 1 108 ? -12.163 0.836 7.101 1.00 93.31 108 CYS A CA 1
ATOM 805 C C . CYS A 1 108 ? -12.444 2.189 6.430 1.00 93.31 108 CYS A C 1
ATOM 807 O O . CYS A 1 108 ? -12.671 3.182 7.127 1.00 93.31 108 CYS A O 1
ATOM 809 N N . LEU A 1 109 ? -12.456 2.225 5.095 1.00 91.38 109 LEU A N 1
ATOM 810 C CA . LEU A 1 109 ? -12.745 3.442 4.325 1.00 91.38 109 LEU A CA 1
ATOM 811 C C . LEU A 1 109 ? -14.238 3.799 4.290 1.00 91.38 109 LEU A C 1
ATOM 813 O O . LEU A 1 109 ? -14.570 4.958 4.081 1.00 91.38 109 LEU A O 1
ATOM 817 N N . GLN A 1 110 ? -15.126 2.833 4.538 1.00 91.69 110 GLN A N 1
ATOM 818 C CA . GLN A 1 110 ? -16.575 3.064 4.521 1.00 91.69 110 GLN A CA 1
ATOM 819 C C . GLN A 1 110 ? -17.087 3.602 5.861 1.00 91.69 110 GLN A C 1
ATOM 821 O O . GLN A 1 110 ? -17.812 4.587 5.899 1.00 91.69 110 GLN A O 1
ATOM 826 N N . CYS A 1 111 ? -16.697 2.987 6.984 1.00 92.62 111 CYS A N 1
ATOM 827 C CA . CYS A 1 111 ? -17.244 3.332 8.305 1.00 92.62 111 CYS A CA 1
ATOM 828 C C . CYS A 1 111 ? -16.248 4.020 9.250 1.00 92.62 111 CYS A C 1
ATOM 830 O O . CYS A 1 111 ? -16.573 4.258 10.416 1.00 92.62 111 CYS A O 1
ATOM 832 N N . ASN A 1 112 ? -15.026 4.305 8.782 1.00 90.50 112 ASN A N 1
ATOM 833 C CA . ASN A 1 112 ? -13.933 4.912 9.551 1.00 90.50 112 ASN A CA 1
ATOM 834 C C . ASN A 1 112 ? -13.496 4.145 10.818 1.00 90.50 112 ASN A C 1
ATOM 836 O O . ASN A 1 112 ? -12.702 4.666 11.601 1.00 90.50 112 ASN A O 1
ATOM 840 N N . TYR A 1 113 ? -13.955 2.906 11.013 1.00 93.12 113 TYR A N 1
ATOM 841 C CA . TYR A 1 113 ? -13.552 2.055 12.133 1.00 93.12 113 TYR A CA 1
ATOM 842 C C . TYR A 1 113 ? -12.092 1.598 11.994 1.00 93.12 113 TYR A C 1
ATOM 844 O O . TYR A 1 113 ? -11.663 1.208 10.905 1.00 93.12 113 TYR A O 1
ATOM 852 N N . THR A 1 114 ? -11.335 1.630 13.093 1.00 88.81 114 THR A N 1
ATOM 853 C CA . THR A 1 114 ? -9.908 1.269 13.143 1.00 88.81 114 THR A CA 1
ATOM 854 C C . THR A 1 114 ? -9.650 0.149 14.143 1.00 88.81 114 THR A C 1
ATOM 856 O O . THR A 1 114 ? -10.135 0.250 15.271 1.00 88.81 114 THR A O 1
ATOM 859 N N . TRP A 1 115 ? -8.846 -0.850 13.765 1.00 85.12 115 TRP A N 1
ATOM 860 C CA . TRP A 1 115 ? -8.455 -1.988 14.609 1.00 85.12 115 TRP A CA 1
ATOM 861 C C . TRP A 1 115 ? -7.070 -2.539 14.242 1.00 85.12 115 TRP A C 1
ATOM 863 O O . TRP A 1 115 ? -6.486 -2.102 13.217 1.00 85.12 115 TRP A O 1
#

InterPro domains:
  IPR025874 Double zinc ribbon [PF12773] (4-62)

Secondary structure (DSSP, 8-state):
-EE-TTT--EE-TT-SB-TTT--B----HHHHHHHHHHHHHTTTSS--SS-----TTT--S-EEEEE----HHHHHHHHHH--SS-HHHHHHHHHHHTTTTT-EEEEETTT--B-

Sequence (115 aa):
MKMCPGCMKDNADSAKFCNSCGAGLTVDDKEAARLKKWADYKNEDQPVVGKVVTCPKCGSESIHAYKKGYSAGKGCLMALLMLPFSVIMWVFGLLFGAVGANKIKRKCLQCNYTW

Foldseek 3Di:
DDADPPPRDDDDPPDQADPPPGHGPDPDVVVVVVVVVVVVVVPPPDPPPDDQDADPVPRDSQKDKDFQAQPVVVLVVVVVPPPDDDPVVNVVSVVVSPVRSGDIWIAHPPPRDID